Protein AF-A0A2E5UP75-F1 (afdb_monomer)

Foldseek 3Di:
DAQEAEEEEPQLVPDPCNVVVVDDHDYYDYLPDPCSLVVDPDQRGAYEYEFEFPDPDFDDKAWADEEDEPQPDALPDDPPDPDDDDDDCNQLADDDPRHAYEYENAPDDDPDDDDDSYTYTHCRVRVSNSSVVVNRRNYIYIYTD

Solvent-accessible surface area (backbone atoms only — not comparable to full-atom values): 8720 Å² total; per-residue (Å²): 132,83,66,60,45,34,33,28,30,52,72,33,70,69,40,85,70,51,69,82,71,72,68,75,79,72,45,73,47,52,101,88,57,73,65,61,65,74,74,51,93,57,55,86,37,34,38,35,40,39,26,36,25,88,45,96,73,60,82,43,82,42,40,33,51,47,73,43,83,66,53,83,72,60,77,79,74,59,93,83,61,90,74,88,83,88,78,90,63,91,70,48,39,46,89,54,87,90,39,30,41,31,38,19,31,39,90,53,85,73,76,88,78,75,92,62,85,55,46,55,31,24,58,55,58,45,57,52,51,46,42,38,76,71,59,34,64,45,26,39,38,34,35,38,50

Mean predicted aligned error: 4.27 Å

Structure (mmCIF, N/CA/C/O backbone):
data_AF-A0A2E5UP75-F1
#
_entry.id   AF-A0A2E5UP75-F1
#
loop_
_atom_site.group_PDB
_atom_site.id
_atom_site.type_symbol
_atom_site.label_atom_id
_atom_site.label_alt_id
_atom_site.label_comp_id
_atom_site.label_asym_id
_atom_site.label_entity_id
_atom_site.label_seq_id
_atom_site.pdbx_PDB_ins_code
_atom_site.Cartn_x
_atom_site.Cartn_y
_atom_site.Cartn_z
_atom_site.occupancy
_atom_site.B_iso_or_equiv
_atom_site.auth_seq_id
_atom_site.auth_comp_id
_atom_site.auth_asym_id
_atom_site.auth_atom_id
_atom_site.pdbx_PDB_model_num
ATOM 1 N N . MET A 1 1 ? -17.154 18.100 0.091 1.00 63.81 1 MET A N 1
ATOM 2 C CA . MET A 1 1 ? -16.023 17.491 0.834 1.00 63.81 1 MET A CA 1
ATOM 3 C C . MET A 1 1 ? -15.239 16.570 -0.087 1.00 63.81 1 MET A C 1
ATOM 5 O O . MET A 1 1 ? -15.788 16.097 -1.075 1.00 63.81 1 MET A O 1
ATOM 9 N N . LYS A 1 2 ? -13.950 16.355 0.182 1.00 75.75 2 LYS A N 1
ATOM 10 C CA . LYS A 1 2 ? -13.113 15.477 -0.638 1.00 75.75 2 LYS A CA 1
ATOM 11 C C . LYS A 1 2 ? -13.417 14.014 -0.300 1.00 75.75 2 LYS A C 1
ATOM 13 O O . LYS A 1 2 ? -13.222 13.608 0.836 1.00 75.75 2 LYS A O 1
ATOM 18 N N . ASN A 1 3 ? -13.850 13.225 -1.282 1.00 91.50 3 ASN A N 1
ATOM 19 C CA . ASN A 1 3 ? -14.290 11.837 -1.054 1.00 91.50 3 ASN A CA 1
ATOM 20 C C . ASN A 1 3 ? -13.169 10.791 -1.203 1.00 91.50 3 ASN A C 1
ATOM 22 O O . ASN A 1 3 ? -13.414 9.594 -1.062 1.00 91.50 3 ASN A O 1
ATOM 26 N N . LYS A 1 4 ? -11.937 11.230 -1.490 1.00 96.44 4 LYS A N 1
ATOM 27 C CA . LYS A 1 4 ? -10.760 10.365 -1.635 1.00 96.44 4 LYS A CA 1
ATOM 28 C C . LYS A 1 4 ? -9.474 11.074 -1.217 1.00 96.44 4 LYS A C 1
ATOM 30 O O . LYS A 1 4 ? -9.365 12.289 -1.391 1.00 96.44 4 LYS A O 1
ATOM 35 N N . ILE A 1 5 ? -8.493 10.315 -0.743 1.00 97.44 5 ILE A N 1
ATOM 36 C CA . ILE A 1 5 ? -7.139 10.796 -0.435 1.00 97.44 5 ILE A CA 1
ATOM 37 C C . ILE A 1 5 ? -6.127 9.894 -1.133 1.00 97.44 5 ILE A C 1
ATOM 39 O O . ILE A 1 5 ? -6.155 8.674 -0.969 1.00 97.44 5 ILE A O 1
ATOM 43 N N . ASN A 1 6 ? -5.223 10.501 -1.899 1.00 98.00 6 ASN A N 1
ATOM 44 C CA . ASN A 1 6 ? -4.065 9.828 -2.472 1.00 98.00 6 ASN A CA 1
ATOM 45 C C . ASN A 1 6 ? -2.893 9.871 -1.483 1.00 98.00 6 ASN A C 1
ATOM 47 O O . ASN A 1 6 ? -2.354 10.937 -1.178 1.00 98.00 6 ASN A O 1
ATOM 51 N N . ILE A 1 7 ? -2.498 8.698 -1.005 1.00 98.00 7 ILE A N 1
ATOM 52 C CA . ILE A 1 7 ? -1.472 8.498 0.012 1.00 98.00 7 ILE A CA 1
ATOM 53 C C . ILE A 1 7 ? -0.248 7.873 -0.646 1.00 98.00 7 ILE A C 1
ATOM 55 O O . ILE A 1 7 ? -0.346 6.796 -1.233 1.00 98.00 7 ILE A O 1
ATOM 59 N N . PHE A 1 8 ? 0.896 8.542 -0.562 1.00 97.50 8 PHE A N 1
ATOM 60 C CA . PHE A 1 8 ? 2.160 8.040 -1.095 1.00 97.50 8 PHE A CA 1
ATOM 61 C C . PHE A 1 8 ? 2.995 7.441 0.028 1.00 97.50 8 PHE A C 1
ATOM 63 O O . PHE A 1 8 ? 3.085 8.022 1.111 1.00 97.50 8 PHE A O 1
ATOM 70 N N . THR A 1 9 ? 3.637 6.308 -0.240 1.00 96.00 9 THR A N 1
ATOM 71 C CA . THR A 1 9 ? 4.755 5.849 0.588 1.00 96.00 9 THR A CA 1
ATOM 72 C C . THR A 1 9 ? 5.957 6.778 0.418 1.00 96.00 9 THR A C 1
ATOM 74 O O . THR A 1 9 ? 6.078 7.506 -0.574 1.00 96.00 9 THR A O 1
ATOM 77 N N . GLU A 1 10 ? 6.850 6.776 1.401 1.00 93.62 10 GLU A N 1
ATOM 78 C CA . GLU A 1 10 ? 8.084 7.562 1.377 1.00 93.62 10 GLU A CA 1
ATOM 79 C C . GLU A 1 10 ? 8.974 7.209 0.174 1.00 93.62 10 GLU A C 1
ATOM 81 O O . GLU A 1 10 ? 9.515 8.099 -0.492 1.00 93.62 10 GLU A O 1
ATOM 86 N N . GLU A 1 11 ? 9.052 5.920 -0.166 1.00 92.94 11 GLU A N 1
ATOM 87 C CA . GLU A 1 11 ? 9.813 5.415 -1.307 1.00 92.94 11 GLU A CA 1
ATOM 88 C C . GLU A 1 11 ? 9.286 5.986 -2.628 1.00 92.94 11 GLU A C 1
ATOM 90 O O . GLU A 1 11 ? 10.070 6.402 -3.482 1.00 92.94 11 GLU A O 1
ATOM 95 N N . LEU A 1 12 ? 7.960 6.068 -2.785 1.00 95.25 12 LEU A N 1
ATOM 96 C CA . LEU A 1 12 ? 7.353 6.685 -3.960 1.00 95.25 12 LEU A CA 1
ATOM 97 C C . LEU A 1 12 ? 7.520 8.203 -3.976 1.00 95.25 12 LEU A C 1
ATOM 99 O O . LEU A 1 12 ? 7.783 8.782 -5.025 1.00 95.25 12 LEU A O 1
ATOM 103 N N . ASN A 1 13 ? 7.371 8.860 -2.827 1.00 94.12 13 ASN A N 1
ATOM 104 C CA . ASN A 1 13 ? 7.529 10.309 -2.735 1.00 94.12 13 ASN A CA 1
ATOM 105 C C . ASN A 1 13 ? 8.950 10.766 -3.111 1.00 94.12 13 ASN A C 1
ATOM 107 O O . ASN A 1 13 ? 9.125 11.878 -3.599 1.00 94.12 13 ASN A O 1
ATOM 111 N N . SER A 1 14 ? 9.943 9.902 -2.905 1.00 92.38 14 SER A N 1
ATOM 112 C CA . SER A 1 14 ? 11.346 10.154 -3.246 1.00 92.38 14 SER A CA 1
ATOM 113 C C . SER A 1 14 ? 11.674 9.869 -4.721 1.00 92.38 14 SER A C 1
ATOM 115 O O . SER A 1 14 ? 12.783 10.146 -5.180 1.00 92.38 14 SER A O 1
ATOM 117 N N . PHE A 1 15 ? 10.729 9.315 -5.489 1.00 92.88 15 PHE A N 1
ATOM 118 C CA . PHE A 1 15 ? 10.920 8.994 -6.900 1.00 92.88 15 PHE A CA 1
ATOM 119 C C . PHE A 1 15 ? 10.755 10.240 -7.784 1.00 92.88 15 PHE A C 1
ATOM 121 O O . PHE A 1 15 ? 9.658 10.776 -7.929 1.00 92.88 15 PHE A O 1
ATOM 128 N N . LYS A 1 16 ? 11.850 10.679 -8.417 1.00 90.06 16 LYS A N 1
ATOM 129 C CA . LYS A 1 16 ? 11.913 11.939 -9.184 1.00 90.06 16 LYS A CA 1
ATOM 130 C C . LYS A 1 16 ? 10.905 12.029 -10.331 1.00 90.06 16 LYS A C 1
ATOM 132 O O . LYS A 1 16 ? 10.364 13.096 -10.582 1.00 90.06 16 LYS A O 1
ATOM 137 N N . GLU A 1 17 ? 10.625 10.924 -11.016 1.00 90.75 17 GLU A N 1
ATOM 138 C CA . GLU A 1 17 ? 9.750 10.932 -12.196 1.00 90.75 17 GLU A CA 1
ATOM 139 C C . GLU A 1 17 ? 8.277 10.666 -11.852 1.00 90.75 17 GLU A C 1
ATOM 141 O O . GLU A 1 17 ? 7.498 10.277 -12.720 1.00 90.75 17 GLU A O 1
ATOM 146 N N . ILE A 1 18 ? 7.862 10.838 -10.594 1.00 91.56 18 ILE A N 1
ATOM 147 C CA . ILE A 1 18 ? 6.478 10.573 -10.176 1.00 91.56 18 ILE A CA 1
ATOM 148 C C . ILE A 1 18 ? 5.449 11.441 -10.917 1.00 91.56 18 ILE A C 1
ATOM 150 O O . ILE A 1 18 ? 4.316 11.015 -11.146 1.00 91.56 18 ILE A O 1
ATOM 154 N N . GLU A 1 19 ? 5.851 12.632 -11.361 1.00 89.56 19 GLU A N 1
ATOM 155 C CA . GLU A 1 19 ? 4.989 13.578 -12.075 1.00 89.56 19 GLU A CA 1
ATOM 156 C C . GLU A 1 19 ? 4.428 13.004 -13.385 1.00 89.56 19 GLU A C 1
ATOM 158 O O . GLU A 1 19 ? 3.286 13.305 -13.745 1.00 89.56 19 GLU A O 1
ATOM 163 N N . LYS A 1 20 ? 5.155 12.091 -14.052 1.00 93.31 20 LYS A N 1
ATOM 164 C CA . LYS A 1 20 ? 4.706 11.474 -15.315 1.00 93.31 20 LYS A CA 1
ATOM 165 C C . LYS A 1 20 ? 3.415 10.668 -15.169 1.00 93.31 20 LYS A C 1
ATOM 167 O O . LYS A 1 20 ? 2.669 10.509 -16.132 1.00 93.31 20 LYS A O 1
ATOM 172 N N . PHE A 1 21 ? 3.119 10.198 -13.958 1.00 93.50 21 PHE A N 1
ATOM 173 C CA . PHE A 1 21 ? 1.905 9.446 -13.652 1.00 93.50 21 PHE A CA 1
ATOM 174 C C . PHE A 1 21 ? 0.681 10.338 -13.416 1.00 93.50 21 PHE A C 1
ATOM 176 O O . PHE A 1 21 ? -0.429 9.820 -13.312 1.00 93.50 21 PHE A O 1
ATOM 183 N N . LYS A 1 22 ? 0.859 11.666 -13.335 1.00 94.75 22 LYS A N 1
ATOM 184 C CA . LYS A 1 22 ? -0.218 12.652 -13.126 1.00 94.75 22 LYS A CA 1
ATOM 185 C C . LYS A 1 22 ? -1.086 12.355 -11.890 1.00 94.75 22 LYS A C 1
ATOM 187 O O . LYS A 1 22 ? -2.277 12.668 -11.858 1.00 94.75 22 LYS A O 1
ATOM 192 N N . ILE A 1 23 ? -0.501 11.752 -10.851 1.00 94.75 23 ILE A N 1
ATOM 193 C CA . ILE A 1 23 ? -1.187 11.468 -9.585 1.00 94.75 23 ILE A CA 1
ATOM 194 C C . ILE A 1 23 ? -0.928 12.624 -8.617 1.00 94.75 23 ILE A C 1
ATOM 196 O O . ILE A 1 23 ? 0.199 12.839 -8.177 1.00 94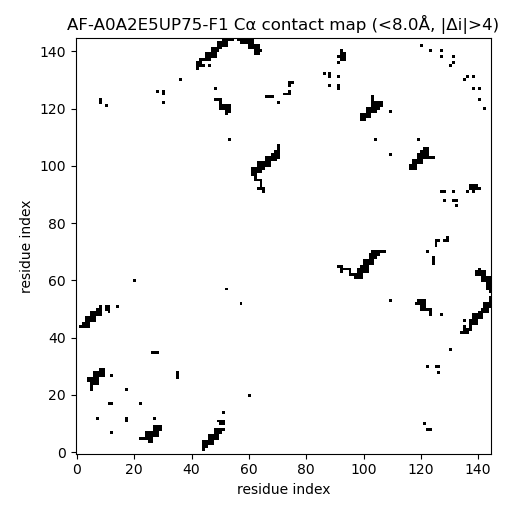.75 23 ILE A O 1
ATOM 200 N N . LYS A 1 24 ? -1.984 13.344 -8.227 1.00 93.75 24 LYS A N 1
ATOM 201 C CA . LYS A 1 24 ? -1.891 14.362 -7.173 1.00 93.75 24 LYS A CA 1
ATOM 202 C C . LYS A 1 24 ? -1.675 13.694 -5.815 1.00 93.75 24 LYS A C 1
ATOM 204 O O . LYS A 1 24 ? -2.545 12.951 -5.366 1.00 93.75 24 LYS A O 1
ATOM 209 N N . LYS A 1 25 ? -0.556 13.990 -5.161 1.00 95.25 25 LYS A N 1
ATOM 210 C CA . LYS A 1 25 ? -0.253 13.565 -3.789 1.00 95.25 25 LYS A CA 1
ATOM 211 C C . LYS A 1 25 ? -1.028 14.409 -2.779 1.00 95.25 25 LYS A C 1
ATOM 213 O O . LYS A 1 25 ? -0.975 15.634 -2.847 1.00 95.25 25 LYS A O 1
ATOM 218 N N . ASP A 1 26 ? -1.687 13.756 -1.826 1.00 96.38 26 ASP A N 1
ATOM 219 C CA . ASP A 1 26 ? -2.396 14.435 -0.735 1.00 96.38 26 ASP A CA 1
ATOM 220 C C . ASP A 1 26 ? -1.723 14.226 0.623 1.00 96.38 26 ASP A C 1
ATOM 222 O O . ASP A 1 26 ? -1.729 15.124 1.459 1.00 96.38 26 ASP A O 1
ATOM 226 N N . LEU A 1 27 ? -1.139 13.045 0.840 1.00 95.94 27 LEU A N 1
ATOM 227 C CA . LEU A 1 27 ? -0.490 12.666 2.092 1.00 95.94 27 LEU A CA 1
ATOM 228 C C . LEU A 1 27 ? 0.730 11.781 1.817 1.00 95.94 27 LEU A C 1
ATOM 230 O O . LEU A 1 27 ? 0.746 11.034 0.838 1.00 95.94 27 LEU A O 1
ATOM 234 N N . ILE A 1 28 ? 1.728 11.853 2.696 1.00 95.12 28 ILE A N 1
ATOM 235 C CA . ILE A 1 28 ? 2.891 10.958 2.717 1.00 95.12 28 ILE A CA 1
ATOM 236 C C . ILE A 1 28 ? 2.836 10.145 4.006 1.00 95.12 28 ILE A C 1
ATOM 238 O O . ILE A 1 28 ? 2.497 10.690 5.060 1.00 95.12 28 ILE A O 1
ATOM 242 N N . VAL A 1 29 ? 3.171 8.860 3.916 1.00 94.19 29 VAL A N 1
ATOM 243 C CA . VAL A 1 29 ? 3.286 7.964 5.070 1.00 94.19 29 VAL A CA 1
ATOM 244 C C . VAL A 1 29 ? 4.704 7.428 5.203 1.00 94.19 29 VAL A C 1
ATOM 246 O O . VAL A 1 29 ? 5.321 7.021 4.220 1.00 94.19 29 VAL A O 1
ATOM 249 N N . CYS A 1 30 ? 5.191 7.416 6.442 1.00 86.38 30 CYS A N 1
ATOM 250 C CA . CYS A 1 30 ? 6.524 6.962 6.826 1.00 86.38 30 CYS A CA 1
ATOM 251 C C . CYS A 1 30 ? 6.388 5.882 7.905 1.00 86.38 30 CYS A C 1
ATOM 253 O O . CYS A 1 30 ? 5.510 5.974 8.764 1.00 86.38 30 CYS A O 1
ATOM 255 N N . ASN A 1 31 ? 7.253 4.861 7.890 1.00 71.56 31 ASN A N 1
ATOM 256 C CA . ASN A 1 31 ? 7.090 3.651 8.717 1.00 71.56 31 ASN A CA 1
ATOM 257 C C . ASN A 1 31 ? 7.075 3.917 10.239 1.00 71.56 31 ASN A C 1
ATOM 259 O O . ASN A 1 31 ? 6.550 3.099 10.993 1.00 71.56 31 ASN A O 1
ATOM 263 N N . ASN A 1 32 ? 7.591 5.066 10.688 1.00 70.25 32 ASN A N 1
ATOM 264 C CA . ASN A 1 32 ? 7.702 5.427 12.105 1.00 70.25 32 ASN A CA 1
ATOM 265 C C . ASN A 1 32 ? 6.678 6.471 12.576 1.00 70.25 32 ASN A C 1
ATOM 267 O O . ASN A 1 32 ? 6.640 6.781 13.765 1.00 70.25 32 ASN A O 1
ATOM 271 N N . ASP A 1 33 ? 5.842 7.003 11.683 1.00 80.19 33 ASP A N 1
ATOM 272 C CA . ASP A 1 33 ? 4.817 7.978 12.046 1.00 80.19 33 ASP A CA 1
ATOM 273 C C . ASP A 1 33 ? 3.434 7.342 11.893 1.00 80.19 33 ASP A C 1
ATOM 275 O O . ASP A 1 33 ? 3.066 6.900 10.811 1.00 80.19 33 ASP A O 1
ATOM 279 N N . LYS A 1 34 ? 2.655 7.270 12.978 1.00 78.81 34 LYS A N 1
ATOM 280 C CA . LYS A 1 34 ? 1.248 6.827 12.936 1.00 78.81 34 LYS A CA 1
ATOM 281 C C . LYS A 1 34 ? 0.266 8.001 12.896 1.00 78.81 34 LYS A C 1
ATOM 283 O O . LYS A 1 34 ? -0.912 7.793 12.610 1.00 78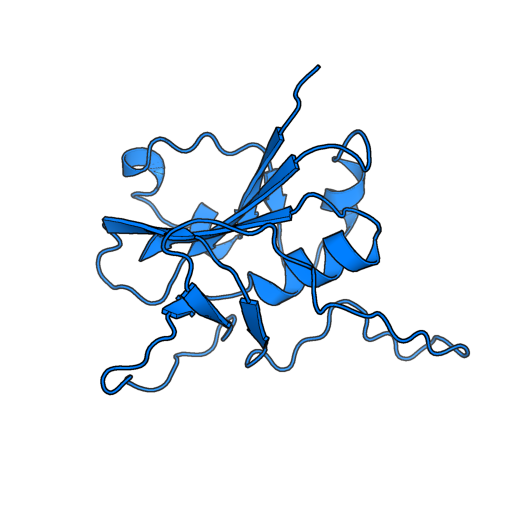.81 34 LYS A O 1
ATOM 288 N N . LYS A 1 35 ? 0.742 9.231 13.122 1.00 87.12 35 LYS A N 1
ATOM 289 C CA . LYS A 1 35 ? -0.080 10.447 13.197 1.00 87.12 35 LYS A CA 1
ATOM 290 C C . LYS A 1 35 ? -0.690 10.824 11.851 1.00 87.12 35 LYS A C 1
ATOM 292 O O . LYS A 1 35 ? -1.638 11.597 11.790 1.00 87.12 35 LYS A O 1
ATOM 297 N N . TRP A 1 36 ? -0.211 10.258 10.741 1.00 92.19 36 TRP A N 1
ATOM 298 C CA . TRP A 1 36 ? -0.838 10.478 9.434 1.00 92.19 36 TRP A CA 1
ATOM 299 C C . TRP A 1 36 ? -2.296 10.002 9.382 1.00 92.19 36 TRP A C 1
ATOM 301 O O . TRP A 1 36 ? -3.079 10.576 8.631 1.00 92.19 36 TRP A O 1
ATOM 311 N N . LEU A 1 37 ? -2.688 9.010 10.193 1.00 93.25 37 LEU A N 1
ATOM 312 C CA . LEU A 1 37 ? -4.083 8.568 10.288 1.00 93.25 37 LEU A CA 1
ATOM 313 C C . LEU A 1 37 ? -4.994 9.650 10.886 1.00 93.25 37 LEU A C 1
ATOM 315 O O . LEU A 1 37 ? -6.167 9.711 10.529 1.00 93.25 37 LEU A O 1
ATOM 319 N N . GLU A 1 38 ? -4.459 10.507 11.760 1.00 93.00 38 GLU A N 1
ATOM 320 C CA . GLU A 1 38 ? -5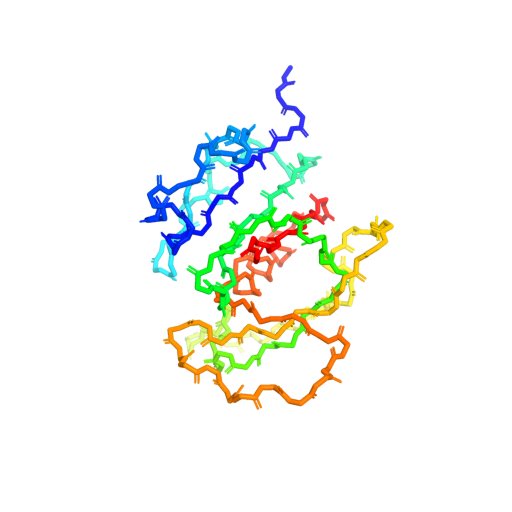.183 11.619 12.398 1.00 93.00 38 GLU A CA 1
ATOM 321 C C . GLU A 1 38 ? -5.485 12.742 11.397 1.00 93.00 38 GLU A C 1
ATOM 323 O O . GLU A 1 38 ? -6.443 13.490 11.561 1.00 93.00 38 GLU A O 1
ATOM 328 N N . LYS A 1 39 ? -4.709 12.824 10.307 1.00 93.75 39 LYS A N 1
ATOM 329 C CA . LYS A 1 39 ? -4.914 13.788 9.212 1.00 93.75 39 LYS A CA 1
ATOM 330 C C . LYS A 1 39 ? -6.061 13.388 8.276 1.00 93.75 39 LYS A C 1
ATOM 332 O O . LYS A 1 39 ? -6.381 14.130 7.348 1.00 93.75 39 LYS A O 1
ATOM 337 N N . ILE A 1 40 ? -6.656 12.209 8.469 1.00 94.38 40 ILE A N 1
ATOM 338 C CA . ILE A 1 40 ? -7.745 11.700 7.634 1.00 94.38 40 ILE A CA 1
ATOM 339 C C . ILE A 1 40 ? -9.087 12.091 8.271 1.00 94.38 40 ILE A C 1
ATOM 341 O O . ILE A 1 40 ? -9.359 11.681 9.398 1.00 94.38 40 ILE A O 1
ATOM 345 N N . PRO A 1 41 ? -9.964 12.822 7.558 1.00 92.31 41 PRO A N 1
ATOM 346 C CA . PRO A 1 41 ? -11.104 13.505 8.171 1.00 92.31 41 PRO A CA 1
ATOM 347 C C . PRO A 1 41 ? -12.185 12.563 8.715 1.00 92.31 41 PRO A C 1
ATOM 349 O O . PRO A 1 41 ? -12.854 12.892 9.686 1.00 92.31 41 PRO A O 1
ATOM 352 N N . HIS A 1 42 ? -12.398 11.404 8.087 1.00 93.56 42 HIS A N 1
ATOM 353 C CA . HIS A 1 42 ? -13.403 10.429 8.519 1.00 93.56 42 HIS A CA 1
ATOM 354 C C . HIS A 1 42 ? -13.136 9.039 7.930 1.00 93.56 42 HIS A C 1
ATOM 356 O O . HIS A 1 42 ? -12.470 8.898 6.906 1.00 93.56 42 HIS A O 1
ATOM 362 N N . LYS A 1 43 ? -13.708 7.993 8.541 1.00 94.69 43 LYS A N 1
ATOM 363 C CA . LYS A 1 43 ? -13.457 6.583 8.176 1.00 94.69 43 LYS A CA 1
ATOM 364 C C . LYS A 1 43 ? -14.029 6.149 6.822 1.00 94.69 43 LYS A C 1
ATOM 366 O O . LYS A 1 43 ? -13.486 5.234 6.209 1.00 94.69 43 LYS A O 1
ATOM 371 N N . ASN A 1 44 ? -15.069 6.830 6.337 1.00 94.44 44 ASN A N 1
ATOM 372 C CA . ASN A 1 44 ? -15.759 6.474 5.086 1.00 94.44 44 ASN A CA 1
ATOM 373 C C . ASN A 1 44 ? -15.073 7.000 3.812 1.00 94.44 44 ASN A C 1
ATOM 375 O O . ASN A 1 44 ? -15.557 6.762 2.708 1.00 94.44 44 ASN A O 1
ATOM 379 N N . ILE A 1 45 ? -13.966 7.735 3.943 1.00 96.81 45 ILE A N 1
ATOM 380 C CA . ILE A 1 45 ? -13.235 8.270 2.792 1.00 96.81 45 ILE A CA 1
ATOM 381 C C . ILE A 1 45 ? -12.490 7.155 2.049 1.00 96.81 45 ILE A C 1
ATOM 383 O O . ILE A 1 45 ? -11.992 6.216 2.670 1.00 96.81 45 ILE A O 1
ATOM 387 N N . GLU A 1 46 ? -12.383 7.257 0.723 1.00 97.88 46 GLU A N 1
ATOM 388 C CA . GLU A 1 46 ? -11.566 6.318 -0.046 1.00 97.88 46 GLU A CA 1
ATOM 389 C C . GLU A 1 46 ? -10.076 6.631 0.140 1.00 97.88 46 GLU A C 1
ATOM 391 O O . GLU A 1 46 ? -9.599 7.705 -0.241 1.00 97.88 46 GLU A O 1
ATOM 396 N N . LEU A 1 47 ? -9.321 5.680 0.685 1.00 98.56 47 LEU A N 1
ATOM 397 C CA . LEU A 1 47 ? -7.868 5.777 0.780 1.00 98.56 47 LEU A CA 1
ATOM 398 C C . LEU A 1 47 ? -7.234 5.090 -0.425 1.00 98.56 47 LEU A C 1
ATOM 400 O O . LEU A 1 47 ? -7.436 3.895 -0.639 1.00 98.56 47 LEU A O 1
ATOM 404 N N . ARG A 1 48 ? -6.451 5.835 -1.206 1.00 98.56 48 ARG A N 1
ATOM 405 C CA . ARG A 1 48 ? -5.689 5.314 -2.345 1.00 98.56 48 ARG A CA 1
ATOM 406 C C . ARG A 1 48 ? -4.210 5.305 -2.004 1.00 98.56 48 ARG A C 1
ATOM 408 O O . ARG A 1 48 ? -3.574 6.352 -2.055 1.00 98.56 48 ARG A O 1
ATOM 415 N N . PHE A 1 49 ? -3.674 4.140 -1.667 1.00 98.56 49 PHE A N 1
ATOM 416 C CA . PHE A 1 49 ? -2.248 3.981 -1.397 1.00 98.56 49 PHE A CA 1
ATOM 417 C C . PHE A 1 49 ? -1.481 3.737 -2.691 1.00 98.56 49 PHE A C 1
ATOM 419 O O . PHE A 1 49 ? -1.856 2.866 -3.476 1.00 98.56 49 PHE A O 1
ATOM 426 N N . TYR A 1 50 ? -0.395 4.473 -2.882 1.00 98.38 50 TYR A N 1
ATOM 427 C CA . TYR A 1 50 ? 0.540 4.281 -3.980 1.00 98.38 50 TYR A CA 1
ATOM 428 C C . TYR A 1 50 ? 1.913 3.974 -3.403 1.00 98.38 50 TYR A C 1
ATOM 430 O O . TYR A 1 50 ? 2.419 4.723 -2.566 1.00 98.38 50 TYR A O 1
ATOM 438 N N . ASP A 1 51 ? 2.495 2.875 -3.866 1.00 97.56 51 ASP A N 1
ATOM 439 C CA . ASP A 1 51 ? 3.842 2.456 -3.504 1.00 97.56 51 ASP A CA 1
ATOM 440 C C . ASP A 1 51 ? 4.723 2.314 -4.747 1.00 97.56 51 ASP A C 1
ATOM 442 O O . ASP A 1 51 ? 4.234 2.080 -5.857 1.00 97.56 51 ASP A O 1
ATOM 446 N N . LEU A 1 52 ? 6.030 2.454 -4.559 1.00 96.25 52 LEU A N 1
ATOM 447 C CA . LEU A 1 52 ? 7.011 2.229 -5.611 1.00 96.25 52 LEU A CA 1
ATOM 448 C C . LEU A 1 52 ? 7.352 0.739 -5.667 1.00 96.25 52 LEU A C 1
ATOM 450 O O . LEU A 1 52 ? 7.628 0.117 -4.643 1.00 96.25 52 LEU A O 1
ATOM 454 N N . GLY A 1 53 ? 7.348 0.148 -6.857 1.00 95.25 53 GLY A N 1
ATOM 455 C CA . GLY A 1 53 ? 7.839 -1.211 -7.040 1.00 95.25 53 GLY A CA 1
ATOM 456 C C . GLY A 1 53 ? 9.326 -1.279 -7.369 1.00 95.25 53 GLY A C 1
ATOM 457 O O . GLY A 1 53 ? 10.016 -0.274 -7.525 1.00 95.25 53 GLY A O 1
ATOM 458 N N . PHE A 1 54 ? 9.840 -2.500 -7.496 1.00 92.81 54 PHE A N 1
ATOM 459 C CA . PHE A 1 54 ? 11.252 -2.761 -7.803 1.00 92.81 54 PHE A CA 1
ATOM 460 C C . PHE A 1 54 ? 11.536 -2.751 -9.312 1.00 92.81 54 PHE A C 1
ATOM 462 O O . PHE A 1 54 ? 12.101 -3.693 -9.864 1.00 92.81 54 PHE A O 1
ATOM 469 N N . SER A 1 55 ? 11.130 -1.678 -9.989 1.00 89.56 55 SER A N 1
ATOM 470 C CA . SER A 1 55 ? 11.384 -1.475 -11.416 1.00 89.56 55 SER A CA 1
ATOM 471 C C . SER A 1 55 ? 12.433 -0.392 -11.633 1.00 89.56 55 SER A C 1
ATOM 473 O O . SER A 1 55 ? 12.400 0.650 -10.982 1.00 89.56 55 SER A O 1
ATOM 475 N N . LYS A 1 56 ? 13.367 -0.631 -12.562 1.00 85.75 56 LYS A N 1
ATOM 476 C CA . LYS A 1 56 ? 14.399 0.356 -12.927 1.00 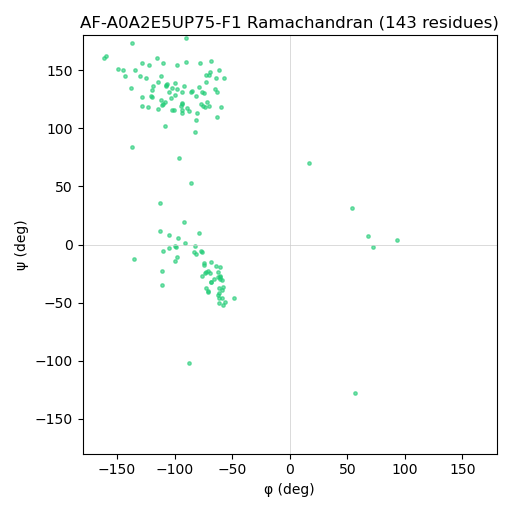85.75 56 LYS A CA 1
ATOM 477 C C . LYS A 1 56 ? 13.813 1.561 -13.656 1.00 85.75 56 LYS A C 1
ATOM 479 O O . LYS A 1 56 ? 14.339 2.657 -13.529 1.00 85.75 56 LYS A O 1
ATOM 484 N N . ASN A 1 57 ? 12.756 1.341 -14.431 1.00 90.06 57 ASN A N 1
ATOM 485 C CA . ASN A 1 57 ? 12.079 2.386 -15.180 1.00 90.06 57 ASN A CA 1
ATOM 486 C C . ASN A 1 57 ? 10.569 2.182 -15.039 1.00 90.06 57 ASN A C 1
ATOM 488 O O . ASN A 1 57 ? 9.967 1.533 -15.896 1.00 90.06 57 ASN A O 1
ATOM 492 N N . PRO A 1 58 ? 9.964 2.681 -13.948 1.00 93.12 58 PRO A N 1
ATOM 493 C CA . PRO A 1 58 ? 8.540 2.528 -13.737 1.00 93.12 58 PRO A CA 1
ATOM 494 C C . PRO A 1 58 ? 7.726 3.227 -14.822 1.00 93.12 58 PRO A C 1
ATOM 496 O O . PRO A 1 58 ? 7.977 4.392 -15.112 1.00 93.12 58 PRO A O 1
ATOM 499 N N . GLN A 1 59 ? 6.746 2.552 -15.415 1.00 93.31 59 GLN A N 1
ATOM 500 C CA . GLN A 1 59 ? 5.920 3.051 -16.526 1.00 93.31 59 GLN A CA 1
ATOM 501 C C . GLN A 1 59 ? 4.421 2.771 -16.340 1.00 93.31 59 GLN A C 1
ATOM 503 O O . GLN A 1 59 ? 3.590 3.311 -17.067 1.00 93.31 59 GLN A O 1
ATOM 508 N N . LYS A 1 60 ? 4.044 1.922 -15.382 1.00 94.94 60 LYS A N 1
ATOM 509 C CA . LYS A 1 60 ? 2.680 1.427 -15.191 1.00 94.94 60 LYS A CA 1
ATOM 510 C C . LYS A 1 60 ? 2.239 1.595 -13.745 1.00 94.94 60 LYS A C 1
ATOM 512 O O . LYS A 1 60 ? 3.012 1.406 -12.814 1.00 94.94 60 LYS A O 1
ATOM 517 N N . ILE A 1 61 ? 0.953 1.878 -13.568 1.00 97.31 61 ILE A N 1
ATOM 518 C CA . ILE A 1 61 ? 0.276 1.829 -12.272 1.00 97.31 61 ILE A CA 1
ATOM 519 C C . ILE A 1 61 ? -0.523 0.530 -12.243 1.00 97.31 61 ILE A C 1
ATOM 521 O O . ILE A 1 61 ? -1.444 0.354 -13.041 1.00 97.31 61 ILE A O 1
ATOM 525 N N . ILE A 1 62 ? -0.179 -0.387 -11.344 1.00 97.31 62 ILE A N 1
ATOM 526 C CA . ILE A 1 62 ? -0.852 -1.683 -11.242 1.00 97.31 62 ILE A CA 1
ATOM 527 C C . ILE A 1 62 ? -1.713 -1.722 -9.980 1.00 97.31 62 ILE A C 1
ATOM 529 O O . ILE A 1 62 ? -1.175 -1.549 -8.883 1.00 97.31 62 ILE A O 1
ATOM 533 N N . PRO A 1 63 ? -3.033 -1.966 -10.094 1.00 98.00 63 PRO A N 1
ATOM 534 C CA . PRO A 1 63 ? -3.889 -2.102 -8.928 1.00 98.00 63 PRO A CA 1
ATOM 535 C C . PRO A 1 63 ? -3.579 -3.386 -8.153 1.00 98.00 63 PRO A C 1
ATOM 537 O O . PRO A 1 63 ? -3.224 -4.424 -8.717 1.00 98.00 63 PRO A O 1
ATOM 540 N N . VAL A 1 64 ? -3.764 -3.330 -6.840 1.00 97.94 64 VAL A N 1
ATOM 541 C CA . VAL A 1 64 ? -3.502 -4.438 -5.918 1.00 97.94 64 VAL A CA 1
ATOM 542 C C . VAL A 1 64 ? -4.819 -5.030 -5.427 1.00 97.94 64 VAL A C 1
ATOM 544 O O . VAL A 1 64 ? -5.745 -4.292 -5.088 1.00 97.94 64 VAL A O 1
ATOM 547 N N . LYS A 1 65 ? -4.895 -6.366 -5.394 1.00 96.81 65 LYS A N 1
ATOM 548 C CA . LYS A 1 65 ? -6.022 -7.118 -4.800 1.00 96.81 65 LYS A CA 1
ATOM 549 C C . LYS A 1 65 ? -5.670 -7.860 -3.524 1.00 96.81 65 LYS A C 1
ATOM 551 O O . LYS A 1 65 ? -6.562 -8.203 -2.762 1.00 96.81 65 LYS A O 1
ATOM 556 N N . ASN A 1 66 ? -4.395 -8.162 -3.320 1.00 96.94 66 ASN A N 1
ATOM 557 C CA . ASN A 1 66 ? -3.912 -8.838 -2.125 1.00 96.94 66 ASN A CA 1
ATOM 558 C C . ASN A 1 66 ? -2.414 -8.583 -1.965 1.00 96.94 66 ASN A C 1
ATOM 560 O O . ASN A 1 66 ? -1.757 -8.229 -2.945 1.00 96.94 66 ASN A O 1
ATOM 564 N N . HIS A 1 67 ? -1.874 -8.804 -0.771 1.00 96.62 67 HIS A N 1
ATOM 565 C CA . HIS A 1 67 ? -0.447 -8.716 -0.507 1.00 96.62 67 HIS A CA 1
ATOM 566 C C . HIS A 1 67 ? 0.093 -9.969 0.187 1.00 96.62 67 HIS A C 1
ATOM 568 O O . HIS A 1 67 ? -0.617 -10.674 0.895 1.00 96.62 67 HIS A O 1
ATOM 574 N N . ILE A 1 68 ? 1.389 -10.200 0.019 1.00 95.69 68 ILE A N 1
ATOM 575 C CA . ILE A 1 68 ? 2.203 -11.120 0.804 1.00 95.69 68 ILE A CA 1
ATOM 576 C C . ILE A 1 68 ? 3.212 -10.250 1.548 1.00 95.69 68 ILE A C 1
ATOM 578 O O . ILE A 1 68 ? 4.026 -9.558 0.930 1.00 95.69 68 ILE A O 1
ATOM 582 N N . ASN A 1 69 ? 3.147 -10.255 2.877 1.00 95.56 69 ASN A N 1
ATOM 583 C CA . ASN A 1 69 ? 4.061 -9.477 3.701 1.00 95.56 69 ASN A CA 1
ATOM 584 C C . ASN A 1 69 ? 5.387 -10.233 3.882 1.00 95.56 69 ASN A C 1
ATOM 586 O O . ASN A 1 69 ? 5.500 -11.086 4.759 1.00 95.56 69 ASN A O 1
ATOM 590 N N . LYS A 1 70 ? 6.394 -9.903 3.065 1.00 95.44 70 LYS A N 1
ATOM 591 C CA . LYS A 1 70 ? 7.772 -10.412 3.192 1.00 95.44 70 LYS A CA 1
ATOM 592 C C . LYS A 1 70 ? 8.698 -9.446 3.937 1.00 95.44 70 LYS A C 1
ATOM 594 O O . LYS A 1 70 ? 9.889 -9.706 4.050 1.00 95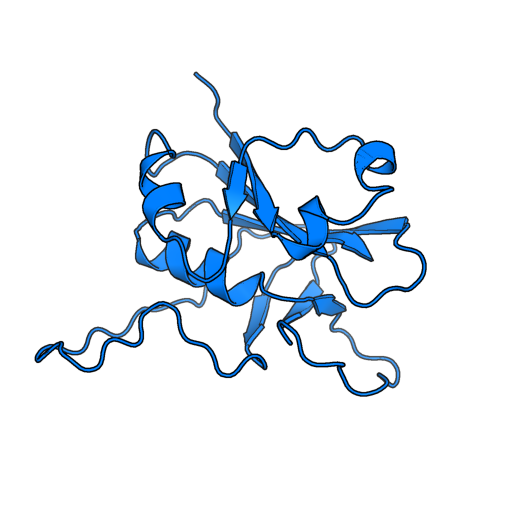.44 70 LYS A O 1
ATOM 599 N N . THR A 1 71 ? 8.164 -8.347 4.473 1.00 93.19 71 THR A N 1
ATOM 600 C CA . THR A 1 71 ? 8.950 -7.355 5.226 1.00 93.19 71 THR A CA 1
ATOM 601 C C . THR A 1 71 ? 9.352 -7.855 6.615 1.00 93.19 71 THR A C 1
ATOM 603 O O . THR A 1 71 ? 10.299 -7.342 7.202 1.00 93.19 71 TH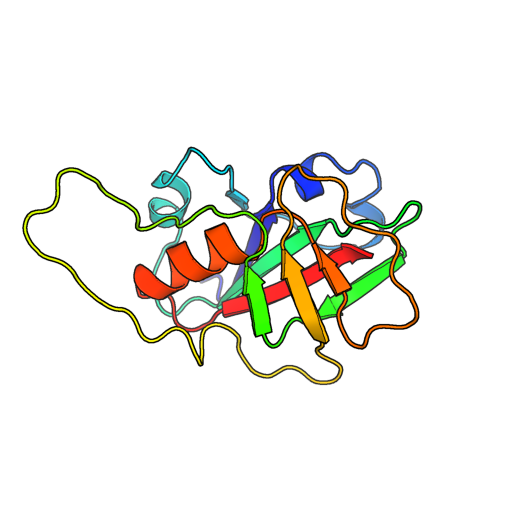R A O 1
ATOM 606 N N . GLY A 1 72 ? 8.594 -8.809 7.173 1.00 89.19 72 GLY A N 1
ATOM 607 C CA . GLY A 1 72 ? 8.700 -9.231 8.574 1.00 89.19 72 GLY A CA 1
ATOM 608 C C . GLY A 1 72 ? 8.155 -8.206 9.582 1.00 89.19 72 GLY A C 1
ATOM 609 O O . GLY A 1 72 ? 8.129 -8.474 10.784 1.00 89.19 72 GLY A O 1
ATOM 610 N N . LEU A 1 73 ? 7.690 -7.042 9.118 1.00 90.75 73 LEU A N 1
ATOM 611 C CA . LEU A 1 73 ? 7.149 -5.979 9.958 1.00 90.75 73 LEU A CA 1
ATOM 612 C C . LEU A 1 73 ? 5.634 -6.125 10.103 1.00 90.75 73 LEU A C 1
ATOM 614 O O . LEU A 1 73 ? 4.912 -6.336 9.129 1.00 90.75 73 LEU A O 1
ATOM 618 N N . ASN A 1 74 ? 5.141 -5.955 11.328 1.00 90.19 74 ASN A N 1
ATOM 619 C CA . ASN A 1 74 ? 3.714 -5.884 11.628 1.00 90.19 74 ASN A CA 1
ATOM 620 C C . ASN A 1 74 ? 3.424 -4.554 12.353 1.00 90.19 74 ASN A C 1
ATOM 622 O O . ASN A 1 74 ? 3.942 -4.358 13.457 1.00 90.19 74 ASN A O 1
ATOM 626 N N . PRO A 1 75 ? 2.596 -3.652 11.785 1.00 89.25 75 PRO A N 1
ATOM 627 C CA . PRO A 1 75 ? 2.309 -2.337 12.374 1.00 89.25 75 PRO A CA 1
ATOM 628 C C . PRO A 1 75 ? 1.586 -2.402 13.729 1.00 89.25 75 PRO A C 1
ATOM 630 O O . PRO A 1 75 ? 1.579 -1.419 14.480 1.00 89.25 75 PRO A O 1
ATOM 633 N N . LEU A 1 76 ? 0.976 -3.546 14.045 1.00 88.69 76 LEU A N 1
ATOM 634 C CA . LEU A 1 76 ? 0.210 -3.790 15.265 1.00 88.69 76 LEU A CA 1
ATOM 635 C C . LEU A 1 76 ? 1.016 -4.526 16.338 1.00 88.69 76 LEU A C 1
ATOM 637 O O . LEU A 1 76 ? 0.497 -4.745 17.433 1.00 88.69 76 LEU A O 1
ATOM 641 N N . LYS A 1 77 ? 2.275 -4.892 16.057 1.00 85.38 77 LYS A N 1
ATOM 642 C CA . LYS A 1 77 ? 3.152 -5.518 17.047 1.00 85.38 77 LYS A CA 1
ATOM 643 C C . LYS A 1 77 ? 3.389 -4.533 18.190 1.00 85.38 77 LYS A C 1
ATOM 645 O O . LYS A 1 77 ? 4.087 -3.537 18.023 1.00 85.38 77 LYS A O 1
ATOM 650 N N . ASN A 1 78 ? 2.821 -4.825 19.353 1.00 78.12 78 ASN A N 1
ATOM 651 C CA . ASN A 1 78 ? 3.083 -4.092 20.580 1.00 78.12 78 ASN A CA 1
ATOM 652 C C . ASN A 1 78 ? 3.459 -5.089 21.681 1.00 78.12 78 ASN A C 1
ATOM 654 O O . ASN A 1 78 ? 2.666 -5.966 22.007 1.00 78.12 78 ASN A O 1
ATOM 658 N N . LYS A 1 79 ? 4.675 -4.958 22.223 1.00 67.44 79 LYS A N 1
ATOM 659 C CA . LYS A 1 79 ? 5.204 -5.850 23.264 1.00 67.44 79 LYS A CA 1
ATOM 660 C C . LYS A 1 79 ? 4.583 -5.605 24.645 1.00 67.44 79 LYS A C 1
ATOM 662 O O . LYS A 1 79 ? 4.703 -6.473 25.495 1.00 67.44 79 LYS A O 1
ATOM 667 N N . SER A 1 80 ? 3.951 -4.452 24.876 1.00 73.06 80 SER A N 1
ATOM 668 C CA . SER A 1 80 ? 3.436 -4.063 26.197 1.00 73.06 80 SER A CA 1
ATOM 669 C C . SER A 1 80 ? 1.936 -4.297 26.391 1.00 73.06 80 SER A C 1
ATOM 671 O O . SER A 1 80 ? 1.414 -4.016 27.466 1.00 73.06 80 SER A O 1
ATOM 673 N N . LYS A 1 81 ? 1.214 -4.790 25.373 1.00 73.62 81 LYS A N 1
ATOM 674 C CA . LYS A 1 81 ? -0.220 -5.078 25.509 1.00 73.62 81 LYS A CA 1
ATOM 675 C C . LYS A 1 81 ? -0.436 -6.432 26.177 1.00 73.62 81 LYS A C 1
ATOM 677 O O . LYS A 1 81 ? 0.060 -7.442 25.694 1.00 73.62 81 LYS A O 1
ATOM 682 N N . THR A 1 82 ? -1.241 -6.436 27.234 1.00 76.50 82 THR A N 1
ATOM 683 C CA . THR A 1 82 ? -1.704 -7.645 27.931 1.00 76.50 82 THR A CA 1
ATOM 684 C C . THR A 1 82 ? -2.808 -8.374 27.161 1.00 76.50 82 THR A C 1
ATOM 686 O O . THR A 1 82 ? -2.921 -9.591 27.258 1.00 76.50 82 THR A O 1
ATOM 689 N N . THR A 1 83 ? -3.585 -7.652 26.344 1.00 83.25 83 THR A N 1
ATOM 690 C CA . THR A 1 83 ? -4.658 -8.220 25.514 1.00 83.25 83 THR A CA 1
ATOM 691 C C . THR A 1 83 ? -4.234 -8.333 24.053 1.00 83.25 83 THR A C 1
ATOM 693 O O . THR A 1 83 ? -3.849 -7.344 23.418 1.00 83.25 83 THR A O 1
ATOM 696 N N . VAL A 1 84 ? -4.367 -9.539 23.499 1.00 84.00 84 VAL A N 1
ATOM 697 C CA . VAL A 1 84 ? -4.111 -9.835 22.085 1.00 84.00 84 VAL A CA 1
ATOM 698 C C . VAL A 1 84 ? -5.414 -9.726 21.295 1.00 84.00 84 VAL A C 1
ATOM 700 O O . VAL A 1 84 ? -6.429 -10.299 21.675 1.00 84.00 84 VAL A O 1
ATOM 703 N N . VAL A 1 85 ? -5.376 -8.996 20.179 1.00 87.69 85 VAL A N 1
ATOM 704 C CA . VAL A 1 85 ? -6.502 -8.866 19.242 1.00 87.69 85 VAL A CA 1
ATOM 705 C C . VAL A 1 85 ? -6.057 -9.376 17.880 1.00 87.69 85 VAL A C 1
ATOM 707 O O . VAL A 1 85 ? -5.038 -8.922 17.353 1.00 87.69 85 VAL A O 1
ATOM 710 N N . PHE A 1 86 ? -6.838 -10.286 17.305 1.00 89.88 86 PHE A N 1
ATOM 711 C CA . PHE A 1 86 ? -6.637 -10.785 15.950 1.00 89.88 86 PHE A CA 1
ATOM 712 C C . PHE A 1 86 ? -7.588 -10.068 14.996 1.00 89.88 86 PHE A C 1
ATOM 714 O O . PHE A 1 86 ? -8.788 -9.992 15.241 1.00 89.88 86 PHE A O 1
ATOM 721 N N . TYR A 1 87 ? -7.038 -9.525 13.914 1.00 91.94 87 TYR A N 1
ATOM 722 C CA . TYR A 1 87 ? -7.813 -8.837 12.889 1.00 91.94 87 TYR A CA 1
ATOM 723 C C . TYR A 1 87 ? -7.934 -9.733 11.664 1.00 91.94 87 TYR A C 1
ATOM 725 O O . TYR A 1 87 ? -6.923 -10.219 11.157 1.00 91.94 87 TYR A O 1
ATOM 733 N N . ASP A 1 88 ? -9.151 -9.888 11.151 1.00 94.62 88 ASP A N 1
ATOM 734 C CA . ASP A 1 88 ? -9.352 -10.415 9.806 1.00 94.62 88 ASP A CA 1
ATOM 735 C C . ASP A 1 88 ? -8.969 -9.338 8.787 1.00 94.62 88 ASP A C 1
ATOM 737 O O . ASP A 1 88 ? -9.554 -8.256 8.767 1.00 94.62 88 ASP A O 1
ATOM 741 N N . ILE A 1 89 ? -7.971 -9.631 7.955 1.00 94.56 89 ILE A N 1
ATOM 742 C CA . ILE A 1 89 ? -7.445 -8.739 6.918 1.00 94.56 89 ILE A CA 1
ATOM 743 C C . ILE A 1 89 ? -7.725 -9.233 5.490 1.00 94.56 89 ILE A C 1
ATOM 745 O O . ILE A 1 89 ? -7.166 -8.701 4.530 1.00 94.56 89 ILE A O 1
ATOM 749 N N . THR A 1 90 ? -8.585 -10.240 5.324 1.00 94.44 90 THR A N 1
ATOM 750 C CA . THR A 1 90 ? -8.890 -10.853 4.018 1.00 94.44 90 THR A CA 1
ATOM 751 C C . THR A 1 90 ? -9.445 -9.854 3.001 1.00 94.44 90 THR A C 1
ATOM 753 O O . THR A 1 90 ? -9.180 -9.971 1.805 1.00 94.44 90 THR A O 1
ATOM 756 N N . SER A 1 91 ? -10.161 -8.831 3.470 1.00 95.25 91 SER A N 1
ATOM 757 C CA . SER A 1 91 ? -10.811 -7.810 2.646 1.00 95.25 91 SER A CA 1
ATOM 758 C C . SER A 1 91 ? -10.198 -6.411 2.794 1.00 95.25 91 SER A C 1
ATOM 760 O O . SER A 1 91 ? -10.929 -5.422 2.746 1.00 95.25 91 SER A O 1
ATOM 762 N N . ILE A 1 92 ? -8.871 -6.296 2.980 1.00 97.69 92 ILE A N 1
ATOM 763 C CA . ILE A 1 92 ? -8.201 -4.978 3.017 1.00 97.69 92 ILE A CA 1
ATOM 764 C C . I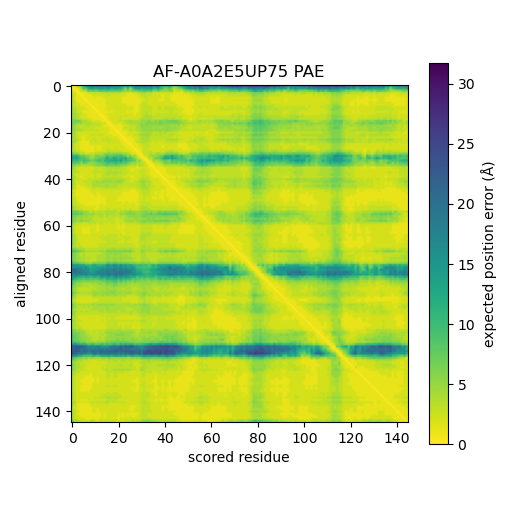LE A 1 92 ? -8.477 -4.188 1.737 1.00 97.69 92 ILE A C 1
ATOM 766 O O . ILE A 1 92 ? -8.824 -3.012 1.806 1.00 97.69 92 ILE A O 1
ATOM 770 N N . TYR A 1 93 ? -8.285 -4.808 0.572 1.00 98.00 93 TYR A N 1
ATOM 771 C CA . TYR A 1 93 ? -8.329 -4.106 -0.707 1.00 98.00 93 TYR A CA 1
ATOM 772 C C . TYR A 1 93 ? -9.687 -4.248 -1.381 1.00 98.00 93 TYR A C 1
ATOM 774 O O . TYR A 1 93 ? -10.209 -5.350 -1.547 1.00 98.00 93 TYR A O 1
ATOM 782 N N . GLN A 1 94 ? -10.213 -3.127 -1.864 1.00 97.25 94 GLN A N 1
ATOM 783 C CA . GLN A 1 94 ? -11.362 -3.124 -2.758 1.00 97.25 94 GLN A CA 1
ATOM 784 C C . GLN A 1 94 ? -11.014 -3.823 -4.080 1.00 97.25 94 GLN A C 1
ATOM 786 O O . GLN A 1 94 ? -9.897 -3.703 -4.595 1.00 97.25 94 GLN A O 1
ATOM 791 N N . LYS A 1 95 ? -11.980 -4.555 -4.650 1.00 94.12 95 LYS A N 1
ATOM 792 C CA . LYS A 1 95 ? -11.798 -5.287 -5.913 1.00 94.12 95 LYS A CA 1
ATOM 793 C C . LYS A 1 95 ? -11.549 -4.311 -7.068 1.00 94.12 95 LYS A C 1
ATOM 795 O O . LYS A 1 95 ? -12.259 -3.320 -7.217 1.00 94.12 95 LYS A O 1
ATOM 800 N N . GLN A 1 96 ? -10.553 -4.608 -7.903 1.00 96.50 96 GLN A N 1
ATOM 801 C CA . GLN A 1 96 ? -10.179 -3.781 -9.057 1.00 96.50 96 GLN A CA 1
ATOM 802 C C . GLN A 1 96 ? -9.877 -4.670 -10.279 1.00 96.50 96 GLN A C 1
ATOM 804 O O . GLN A 1 96 ? -9.159 -5.665 -10.128 1.00 96.50 96 GLN A O 1
ATOM 809 N N . PRO A 1 97 ? -10.378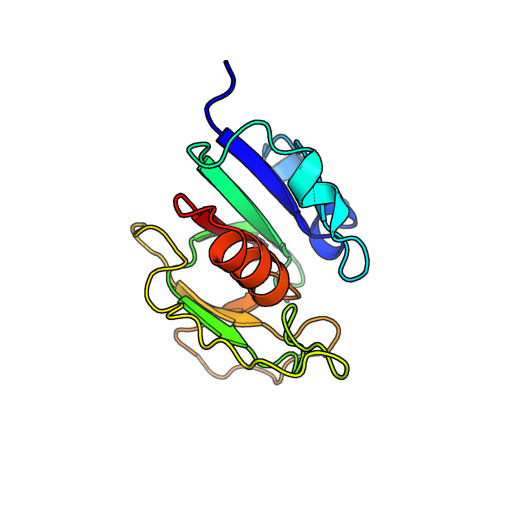 -4.352 -11.487 1.00 95.81 97 PRO A N 1
ATOM 810 C CA . PRO A 1 97 ? -10.008 -5.071 -12.706 1.00 95.81 97 PRO A CA 1
ATOM 811 C C . PRO A 1 97 ? -8.494 -5.041 -12.951 1.00 95.81 97 PRO A C 1
ATOM 813 O O . PRO A 1 97 ? -7.825 -4.057 -12.644 1.00 95.81 97 PRO A O 1
ATOM 816 N N . GLY A 1 98 ? -7.941 -6.140 -13.471 1.00 94.06 98 GLY A N 1
ATOM 817 C CA . GLY A 1 98 ? -6.505 -6.250 -13.769 1.00 94.06 98 GLY A CA 1
ATOM 818 C C . GLY A 1 98 ? -5.579 -6.276 -12.544 1.00 94.06 98 GLY A C 1
ATOM 819 O O . GLY A 1 98 ? -4.358 -6.245 -12.701 1.00 94.06 98 GLY A O 1
ATOM 820 N N . SER A 1 99 ? -6.132 -6.349 -11.331 1.00 96.06 99 SER A N 1
ATOM 821 C CA . SER A 1 99 ? -5.357 -6.294 -10.092 1.00 96.06 99 SER A CA 1
ATOM 822 C C . SER A 1 99 ? -4.495 -7.529 -9.837 1.00 96.06 99 SER A C 1
ATOM 824 O O . SER A 1 99 ? -4.853 -8.671 -10.154 1.00 96.06 99 SER A O 1
ATOM 826 N N . LYS A 1 100 ? -3.332 -7.293 -9.227 1.00 96.38 100 LYS A N 1
ATOM 827 C CA . LYS A 1 100 ? -2.315 -8.310 -8.937 1.00 96.38 100 LYS A CA 1
ATOM 828 C C . LYS A 1 100 ? -2.123 -8.513 -7.439 1.00 96.38 100 LYS A C 1
ATOM 830 O O . LYS A 1 100 ? -2.516 -7.682 -6.618 1.00 96.38 100 LYS A O 1
ATOM 835 N N . VAL A 1 101 ? -1.542 -9.660 -7.098 1.00 96.25 101 VAL A N 1
ATOM 836 C CA . VAL A 1 101 ? -0.996 -9.889 -5.759 1.00 96.25 101 VAL A CA 1
ATOM 837 C C . VAL A 1 101 ? 0.355 -9.188 -5.690 1.00 96.25 101 VAL A C 1
ATOM 839 O O . VAL A 1 101 ? 1.142 -9.288 -6.630 1.00 96.25 101 VAL A O 1
ATOM 842 N N . VAL A 1 102 ? 0.616 -8.477 -4.601 1.00 96.25 102 VAL A N 1
ATOM 843 C CA . VAL A 1 102 ? 1.894 -7.803 -4.370 1.00 96.25 102 VAL A CA 1
ATOM 844 C C . VAL A 1 102 ? 2.709 -8.529 -3.306 1.00 96.25 102 VAL A C 1
ATOM 846 O O . VAL A 1 102 ? 2.177 -8.948 -2.289 1.00 96.25 102 VAL A O 1
ATOM 849 N N . GLU A 1 103 ? 4.006 -8.668 -3.514 1.00 96.44 103 GLU A N 1
ATOM 850 C CA . GLU A 1 103 ? 4.956 -9.102 -2.497 1.00 96.44 103 GLU A CA 1
ATOM 851 C C . GLU A 1 103 ? 5.677 -7.872 -1.954 1.00 96.44 103 GLU A C 1
ATOM 853 O O . GLU A 1 103 ? 6.370 -7.172 -2.693 1.00 96.44 103 GLU A O 1
ATOM 858 N N . CYS A 1 104 ? 5.483 -7.585 -0.670 1.00 96.00 104 CYS A N 1
ATOM 859 C CA . CYS A 1 104 ? 6.058 -6.416 -0.020 1.00 96.00 104 CYS A CA 1
ATOM 860 C C . CYS A 1 104 ? 7.373 -6.782 0.664 1.00 96.00 104 CYS A C 1
ATOM 862 O O . CYS A 1 104 ? 7.380 -7.609 1.575 1.00 96.00 104 CYS A O 1
ATOM 864 N N . TYR A 1 105 ? 8.463 -6.148 0.238 1.00 95.56 105 TYR A N 1
ATOM 865 C CA . TYR A 1 105 ? 9.826 -6.395 0.718 1.00 95.56 105 TYR A CA 1
ATOM 866 C C . TYR A 1 105 ? 10.394 -5.242 1.554 1.00 95.56 105 TYR A C 1
ATOM 868 O O . TYR A 1 105 ? 11.479 -5.372 2.106 1.00 95.56 105 TYR A O 1
ATOM 876 N N . GLY A 1 106 ? 9.696 -4.111 1.679 1.00 92.75 106 GLY A N 1
ATOM 877 C CA . GLY A 1 106 ? 10.218 -2.934 2.377 1.00 92.75 106 GLY A CA 1
ATOM 878 C C . GLY A 1 106 ? 11.545 -2.472 1.766 1.00 92.75 106 GLY A C 1
ATOM 879 O O . GLY A 1 106 ? 11.659 -2.312 0.550 1.00 92.75 106 GLY A O 1
ATOM 880 N N . GLY A 1 107 ? 12.573 -2.303 2.601 1.00 90.19 107 GLY A N 1
ATOM 881 C CA . GLY A 1 107 ? 13.919 -1.926 2.153 1.00 90.19 107 GLY A CA 1
ATOM 882 C C . GLY A 1 107 ? 14.718 -3.046 1.471 1.00 90.19 107 GLY A C 1
ATOM 883 O O . GLY A 1 107 ? 15.704 -2.752 0.798 1.00 90.19 107 GLY A O 1
ATOM 884 N N . TRP A 1 108 ? 14.309 -4.311 1.608 1.00 91.75 108 TRP A N 1
ATOM 885 C CA . TRP A 1 108 ? 15.083 -5.460 1.133 1.00 91.75 108 TRP A CA 1
ATOM 886 C C . TRP A 1 108 ? 15.067 -5.577 -0.393 1.00 91.75 108 TRP A C 1
ATOM 888 O O . TRP A 1 108 ? 14.027 -5.403 -1.027 1.00 91.75 108 TRP A O 1
ATOM 898 N N . ILE A 1 109 ? 16.212 -5.918 -0.992 1.00 89.75 109 ILE A N 1
ATOM 899 C CA . ILE A 1 109 ? 16.278 -6.246 -2.420 1.00 89.75 109 ILE A CA 1
ATOM 900 C C . ILE A 1 109 ? 15.609 -7.607 -2.618 1.00 89.75 109 ILE A C 1
ATOM 902 O O . ILE A 1 109 ? 16.034 -8.591 -2.007 1.00 89.75 109 ILE A O 1
ATOM 906 N N . PRO A 1 110 ? 14.574 -7.701 -3.458 1.00 90.94 110 PRO A N 1
ATOM 907 C CA . PRO A 1 110 ? 13.883 -8.949 -3.645 1.00 90.94 110 PRO A CA 1
ATOM 908 C C . PRO A 1 110 ? 14.690 -9.885 -4.559 1.00 90.94 110 PRO A C 1
ATOM 910 O O . PRO A 1 110 ? 15.490 -9.429 -5.384 1.00 90.94 110 PRO A O 1
ATOM 913 N N . PRO A 1 111 ? 14.471 -11.206 -4.466 1.00 87.31 111 PRO A N 1
ATOM 914 C CA . PRO A 1 111 ? 15.085 -12.155 -5.380 1.00 87.31 111 PRO A CA 1
ATOM 915 C C . PRO A 1 111 ? 14.641 -11.881 -6.823 1.00 87.31 111 PRO A C 1
ATOM 917 O O . PRO A 1 111 ? 13.520 -11.424 -7.076 1.00 87.31 111 PRO A O 1
ATOM 920 N N . LYS A 1 112 ? 15.516 -12.206 -7.785 1.00 80.56 112 LYS A N 1
ATOM 921 C CA . LYS A 1 112 ? 15.179 -12.147 -9.212 1.00 80.56 112 LYS A CA 1
ATOM 922 C C . LYS A 1 112 ? 14.002 -13.082 -9.485 1.00 80.56 112 LYS A C 1
ATOM 924 O O . LYS A 1 112 ? 14.100 -14.293 -9.295 1.00 80.56 112 LYS A O 1
ATOM 929 N N . ILE A 1 113 ? 12.892 -12.515 -9.938 1.00 68.44 113 ILE A N 1
ATOM 930 C CA . ILE A 1 113 ? 11.687 -13.276 -10.258 1.00 68.44 113 ILE A CA 1
ATOM 931 C C . ILE A 1 113 ? 11.884 -14.042 -11.569 1.00 68.44 113 ILE A C 1
ATOM 933 O O . ILE A 1 113 ? 12.211 -13.451 -12.597 1.00 68.44 113 ILE A O 1
ATOM 937 N N . LYS A 1 114 ? 11.567 -15.342 -11.566 1.00 55.22 114 LYS A N 1
ATOM 938 C CA . LYS A 1 114 ? 11.159 -16.071 -12.777 1.00 55.22 114 LYS A CA 1
ATOM 939 C C . LYS A 1 114 ? 9.640 -15.938 -12.913 1.00 55.22 114 LYS A C 1
ATOM 941 O O . LYS A 1 114 ? 8.950 -16.368 -12.002 1.00 55.22 114 LYS A O 1
ATOM 946 N N . LYS A 1 115 ? 9.146 -15.313 -13.996 1.00 58.53 115 LYS A N 1
ATOM 947 C CA . LYS A 1 115 ? 7.719 -15.171 -14.395 1.00 58.53 115 LYS A CA 1
ATOM 948 C C . LYS A 1 115 ? 6.693 -15.465 -13.272 1.00 58.53 115 LYS A C 1
ATOM 950 O O . LYS A 1 115 ? 5.997 -16.475 -13.336 1.00 58.53 115 LYS A O 1
ATOM 955 N N . THR A 1 116 ? 6.581 -14.618 -12.247 1.00 63.31 116 THR A N 1
ATOM 956 C CA . THR A 1 116 ? 5.518 -14.777 -11.239 1.00 63.31 116 THR A CA 1
ATOM 957 C C . THR A 1 116 ? 4.263 -14.010 -11.642 1.00 63.31 116 THR A C 1
ATOM 959 O O . THR A 1 116 ? 4.296 -13.048 -12.409 1.00 63.31 116 THR A O 1
ATOM 962 N N . GLN A 1 117 ? 3.123 -14.445 -11.105 1.00 76.25 117 GLN A N 1
ATOM 963 C CA . GLN A 1 117 ? 1.853 -13.719 -11.194 1.00 76.25 117 GLN A CA 1
ATOM 964 C C . GLN A 1 117 ? 1.785 -12.515 -10.231 1.00 76.25 117 GLN A C 1
ATOM 966 O O . GLN A 1 117 ? 0.813 -11.752 -10.276 1.00 76.25 117 GLN A O 1
ATOM 971 N N . SER A 1 118 ? 2.788 -12.362 -9.360 1.00 89.25 118 SER A N 1
ATOM 972 C CA . SER A 1 118 ? 2.912 -11.303 -8.361 1.00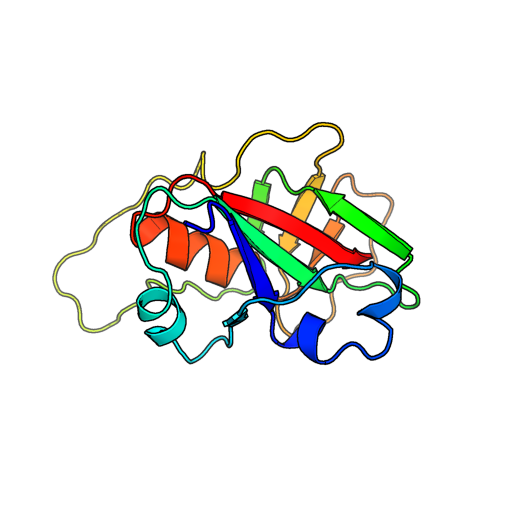 89.25 118 SER A CA 1
ATOM 973 C C . SER A 1 118 ? 3.809 -10.161 -8.840 1.00 89.25 118 SER A C 1
ATOM 975 O O . SER A 1 118 ? 4.684 -10.340 -9.684 1.00 89.25 118 SER A O 1
ATOM 977 N N . ILE A 1 119 ? 3.588 -8.974 -8.284 1.00 94.06 119 ILE A N 1
ATOM 978 C CA . ILE A 1 119 ? 4.465 -7.809 -8.457 1.00 94.06 119 ILE A CA 1
ATOM 979 C C . ILE A 1 119 ? 5.188 -7.512 -7.145 1.00 94.06 119 ILE A C 1
ATOM 981 O O . ILE A 1 119 ? 4.703 -7.877 -6.080 1.00 94.06 119 ILE A O 1
ATOM 985 N N . GLN A 1 120 ? 6.334 -6.844 -7.203 1.00 94.62 120 GLN A N 1
ATOM 986 C CA . GLN A 1 120 ? 7.123 -6.520 -6.012 1.00 94.62 120 GLN A CA 1
ATOM 987 C C . GLN A 1 120 ? 6.926 -5.061 -5.626 1.00 94.62 120 GLN A C 1
ATOM 989 O O . GLN A 1 120 ? 7.017 -4.183 -6.484 1.00 94.62 120 GLN A O 1
ATOM 994 N N . ALA A 1 121 ? 6.709 -4.810 -4.339 1.00 95.69 121 ALA A N 1
ATOM 995 C CA . ALA A 1 121 ? 6.593 -3.473 -3.769 1.00 95.69 121 ALA A CA 1
ATOM 996 C C . ALA A 1 121 ? 7.358 -3.355 -2.454 1.00 95.69 121 ALA A C 1
ATOM 998 O O . ALA A 1 121 ? 7.883 -4.338 -1.926 1.00 95.69 121 ALA A O 1
ATOM 999 N N . ARG A 1 122 ? 7.419 -2.135 -1.931 1.00 95.25 122 ARG A N 1
ATOM 1000 C CA . ARG A 1 122 ? 8.162 -1.777 -0.730 1.00 95.25 122 ARG A CA 1
ATOM 1001 C C . ARG A 1 122 ? 7.279 -1.995 0.497 1.00 95.25 122 ARG A C 1
ATOM 1003 O O . ARG A 1 122 ? 7.101 -3.135 0.935 1.00 95.25 122 ARG A O 1
ATOM 1010 N N . SER A 1 123 ? 6.729 -0.918 1.042 1.00 94.69 123 SER A N 1
ATOM 1011 C CA . SER A 1 123 ? 6.116 -0.854 2.368 1.00 94.69 123 SER A CA 1
ATOM 1012 C C . SER A 1 123 ? 4.578 -0.809 2.325 1.00 94.69 123 SER A C 1
ATOM 1014 O O . SER A 1 123 ? 3.935 -0.655 3.363 1.00 94.69 123 SER A O 1
ATOM 1016 N N . LEU A 1 124 ? 3.954 -0.994 1.151 1.00 96.06 124 LEU A N 1
ATOM 1017 C CA . LEU A 1 124 ? 2.497 -0.914 0.962 1.00 96.06 124 LEU A CA 1
ATOM 1018 C C . LEU A 1 124 ? 1.674 -1.717 1.987 1.00 96.06 124 LEU A C 1
ATOM 1020 O O . LEU A 1 124 ? 0.684 -1.209 2.526 1.00 96.06 124 LEU A O 1
ATOM 1024 N N . CYS A 1 125 ? 2.053 -2.973 2.257 1.00 96.00 125 CYS A N 1
ATOM 1025 C CA . CYS A 1 125 ? 1.308 -3.837 3.178 1.00 96.00 125 CYS A CA 1
ATOM 1026 C C . CYS A 1 125 ? 1.258 -3.258 4.597 1.00 96.00 125 CYS A C 1
ATOM 1028 O O . CYS A 1 125 ? 0.220 -3.329 5.246 1.00 96.00 125 CYS A O 1
ATOM 1030 N N . TYR A 1 126 ? 2.344 -2.635 5.061 1.00 95.38 126 TYR A N 1
ATOM 1031 C CA . TYR A 1 126 ? 2.447 -2.090 6.412 1.00 95.38 126 TYR A CA 1
ATOM 1032 C C . TYR A 1 126 ? 1.399 -0.994 6.639 1.00 95.38 126 TYR A C 1
ATOM 1034 O O . TYR A 1 126 ? 0.607 -1.062 7.580 1.00 95.38 126 TYR A O 1
ATOM 1042 N N . PHE A 1 127 ? 1.320 -0.022 5.731 1.00 96.44 127 PHE A N 1
ATOM 1043 C CA . PHE A 1 127 ? 0.391 1.101 5.866 1.00 96.44 127 PHE A CA 1
ATOM 1044 C C . PHE A 1 127 ? -1.065 0.713 5.623 1.00 96.44 127 PHE A C 1
ATOM 1046 O O . PHE A 1 127 ? -1.961 1.201 6.313 1.00 96.44 127 PHE A O 1
ATOM 1053 N N . THR A 1 128 ? -1.311 -0.188 4.672 1.00 97.06 128 THR A N 1
ATOM 1054 C CA . THR A 1 128 ? -2.675 -0.625 4.341 1.00 97.06 128 THR A CA 1
ATOM 1055 C C . THR A 1 128 ? -3.276 -1.489 5.450 1.00 97.06 128 THR A C 1
ATOM 1057 O O . THR A 1 128 ? -4.426 -1.264 5.821 1.00 97.06 128 THR A O 1
ATOM 1060 N N . VAL A 1 129 ? -2.490 -2.383 6.069 1.00 96.38 129 VAL A N 1
ATOM 1061 C CA . VAL A 1 129 ? -2.894 -3.105 7.290 1.00 96.38 129 VAL A CA 1
ATOM 1062 C C . VAL A 1 129 ? -3.157 -2.125 8.431 1.00 96.38 129 VAL A C 1
ATOM 1064 O O . VAL A 1 129 ? -4.188 -2.221 9.093 1.00 96.38 129 VAL A O 1
ATOM 1067 N N . MET A 1 130 ? -2.263 -1.152 8.643 1.00 95.06 130 MET A N 1
ATOM 1068 C CA . MET A 1 130 ? -2.426 -0.164 9.711 1.00 95.06 130 MET A CA 1
ATOM 1069 C C . MET A 1 130 ? -3.744 0.611 9.568 1.00 95.06 130 MET A C 1
ATOM 1071 O O . MET A 1 130 ? -4.539 0.623 10.505 1.00 95.06 130 MET A O 1
ATOM 1075 N N . ALA A 1 131 ? -4.022 1.186 8.393 1.00 96.38 131 ALA A N 1
ATOM 1076 C CA . ALA A 1 131 ? -5.284 1.881 8.137 1.00 96.38 131 ALA A CA 1
ATOM 1077 C C . ALA A 1 131 ? -6.501 0.967 8.316 1.00 96.38 131 ALA A C 1
ATOM 1079 O O . ALA A 1 131 ? -7.476 1.345 8.971 1.00 96.38 131 ALA A O 1
ATOM 1080 N N . TYR A 1 132 ? -6.445 -0.245 7.767 1.00 97.25 132 TYR A N 1
ATOM 1081 C CA . TYR A 1 132 ? -7.572 -1.167 7.809 1.00 97.25 132 TYR A CA 1
ATOM 1082 C C . TYR A 1 132 ? -7.959 -1.572 9.234 1.00 97.25 132 TYR A C 1
ATOM 1084 O O . TYR A 1 132 ? -9.145 -1.592 9.591 1.00 97.25 132 TYR A O 1
ATOM 1092 N N . CYS A 1 133 ? -6.957 -1.862 10.063 1.00 94.44 133 CYS A N 1
ATOM 1093 C CA . CYS A 1 133 ? -7.144 -2.200 11.469 1.00 94.44 133 CYS A CA 1
ATOM 1094 C C . CYS A 1 133 ? -7.520 -0.974 12.313 1.00 94.44 133 CYS A C 1
ATOM 1096 O O . CYS A 1 133 ? -8.208 -1.116 13.315 1.00 94.44 133 CYS A O 1
ATOM 1098 N N . SER A 1 134 ? -7.181 0.239 11.865 1.00 93.75 134 SER A N 1
ATOM 1099 C CA . SER A 1 134 ? -7.707 1.496 12.414 1.00 93.75 134 SER A CA 1
ATOM 1100 C C . SER A 1 134 ? -9.119 1.853 11.921 1.00 93.75 134 SER A C 1
ATOM 1102 O O . SER A 1 134 ? -9.580 2.971 12.160 1.00 93.75 134 SER A O 1
ATOM 1104 N N . GLY A 1 135 ? -9.815 0.944 11.232 1.00 95.50 135 GLY A N 1
ATOM 1105 C CA . GLY A 1 135 ? -11.227 1.090 10.861 1.00 95.50 135 GLY A CA 1
ATOM 1106 C C . GLY A 1 135 ? -11.492 1.697 9.481 1.00 95.50 135 GLY A C 1
ATOM 1107 O O . GLY A 1 135 ? -12.650 1.888 9.126 1.00 95.50 135 GLY A O 1
ATOM 1108 N N . PHE A 1 136 ? -10.466 1.983 8.676 1.00 96.94 136 PHE A N 1
ATOM 1109 C CA . PHE A 1 136 ? -10.661 2.444 7.298 1.00 96.94 136 PHE A CA 1
ATOM 1110 C C . PHE A 1 136 ? -10.919 1.247 6.375 1.00 96.94 136 PHE A C 1
ATOM 1112 O O . PHE A 1 136 ? -10.011 0.471 6.095 1.00 96.94 136 PHE A O 1
ATOM 1119 N N . LYS A 1 137 ? -12.159 1.067 5.909 1.00 96.50 137 LYS A N 1
ATOM 1120 C CA . LYS A 1 137 ? -12.550 -0.115 5.108 1.00 96.50 137 LYS A CA 1
ATOM 1121 C C . LYS A 1 137 ? -12.591 0.129 3.597 1.00 96.50 137 LYS A C 1
ATOM 1123 O O . LYS A 1 137 ? -12.592 -0.818 2.813 1.00 96.50 137 LYS A O 1
ATOM 1128 N N . ASN A 1 138 ? -12.573 1.390 3.168 1.00 97.44 138 ASN A N 1
ATOM 1129 C CA . ASN A 1 138 ? -12.548 1.759 1.755 1.00 97.44 138 ASN A CA 1
ATOM 1130 C C . ASN A 1 138 ? -11.108 2.025 1.281 1.00 97.44 138 ASN A C 1
ATOM 1132 O O . ASN A 1 138 ? -10.693 3.175 1.135 1.00 97.44 138 ASN A O 1
ATOM 1136 N N . ILE A 1 139 ? -10.324 0.957 1.101 1.00 98.56 139 ILE A N 1
ATOM 1137 C CA . ILE A 1 139 ? -8.911 1.041 0.708 1.00 98.56 139 ILE A CA 1
ATOM 1138 C C . ILE A 1 139 ? -8.718 0.494 -0.710 1.00 98.56 139 ILE A C 1
ATOM 1140 O O . ILE A 1 139 ? -9.019 -0.662 -1.005 1.00 98.56 139 ILE A O 1
ATOM 1144 N N . ARG A 1 140 ? -8.132 1.314 -1.583 1.00 98.56 140 ARG A N 1
ATOM 1145 C CA . ARG A 1 140 ? -7.548 0.897 -2.862 1.00 98.56 140 ARG A CA 1
ATOM 1146 C C . ARG A 1 140 ? -6.039 1.063 -2.792 1.00 98.56 140 ARG A C 1
ATOM 1148 O O . ARG A 1 140 ? -5.536 1.996 -2.170 1.00 98.56 140 ARG A O 1
ATOM 1155 N N . ALA A 1 141 ? -5.316 0.170 -3.447 1.00 98.38 141 ALA A N 1
ATOM 1156 C CA . ALA A 1 141 ? -3.866 0.217 -3.474 1.00 98.38 141 ALA A CA 1
ATOM 1157 C C . ALA A 1 141 ? -3.322 -0.005 -4.883 1.00 98.38 141 ALA A C 1
ATOM 1159 O O . ALA A 1 141 ? -3.942 -0.698 -5.699 1.00 98.38 141 ALA A O 1
ATOM 1160 N N . PHE A 1 142 ? -2.164 0.595 -5.137 1.00 98.44 142 PHE A N 1
ATOM 1161 C CA . PHE A 1 142 ? -1.491 0.623 -6.423 1.00 98.44 142 PHE A CA 1
ATOM 1162 C C . PHE A 1 142 ? 0.023 0.527 -6.232 1.00 98.44 142 PHE A C 1
ATOM 1164 O O . PHE A 1 142 ? 0.571 1.088 -5.283 1.00 98.44 142 PHE A O 1
ATOM 1171 N N . VAL A 1 143 ? 0.697 -0.145 -7.161 1.00 97.94 143 VAL A N 1
ATOM 1172 C CA . VAL A 1 143 ? 2.162 -0.185 -7.236 1.00 97.94 143 VAL A CA 1
ATOM 1173 C C . VAL A 1 143 ? 2.600 0.387 -8.573 1.00 97.94 143 VAL A C 1
ATOM 1175 O O . VAL A 1 143 ? 2.051 0.021 -9.615 1.00 97.94 143 VAL A O 1
ATOM 1178 N N . ILE A 1 144 ? 3.585 1.275 -8.536 1.00 97.31 144 ILE A N 1
ATOM 1179 C CA . ILE A 1 144 ? 4.186 1.884 -9.719 1.00 97.31 144 ILE A CA 1
ATOM 1180 C C . ILE A 1 144 ? 5.412 1.062 -10.138 1.00 97.31 144 ILE A C 1
ATOM 1182 O O . ILE A 1 144 ? 6.387 0.994 -9.387 1.00 97.31 144 ILE A O 1
ATOM 1186 N N . ILE A 1 145 ? 5.344 0.411 -11.309 1.00 92.94 145 ILE A N 1
ATOM 1187 C CA . ILE A 1 145 ? 6.391 -0.475 -11.868 1.00 92.94 145 ILE A CA 1
ATOM 1188 C C . ILE A 1 145 ? 6.685 -0.223 -13.332 1.00 92.94 145 ILE A C 1
ATOM 1190 O O . ILE A 1 145 ? 5.855 0.407 -14.012 1.00 92.94 145 ILE A O 1
#

pLDDT: mean 91.54, std 8.41, range [55.22, 98.56]

Radius of gyration: 14.88 Å; Cα contacts (8 Å, |Δi|>4): 264; chains: 1; bounding box: 32×34×44 Å

Nearest PDB structures (foldseek):
  4n40-assembly1_A  TM=4.864E-01  e=2.866E+00  Homo sapiens
  7xss-assembly1_C  TM=3.887E-01  e=7.855E+00  Candidatus Scalindua brodae

Sequence (145 aa):
MKNKINIFTEELNSFKEIEKFKIKKDLIVCNNDKKWLEKIPHKNIELRFYDLGFSKNPQKIIPVKNHINKTGLNPLKNKSKTTVVFYDITSIYQKQPGSKVVECYGGWIPPKIKKTQSIQARSLCYFTVMAYCSGFKNIRAFVII

Secondary structure (DSSP, 8-state):
---EEEEEEHHHHT-GGGGGGTPPP-EEE-TT--GGGGGS--TTSEEEEEEEBS-SS---EEEEEEEEE-S---TT--TT-SS------TT-SPP-TT-EEEEE-TTSPPPPPSS-SEEEESSHHHHHHHHHHTT---EEEEEE-